Protein AF-A0A2G9RTX3-F1 (afdb_monomer_lite)

pLDDT: mean 79.1, std 23.04, range [31.2, 97.94]

Secondary structure (DSSP, 8-state):
--------GGGSPPP-TT-EEEE-HHHHHH--TTGGG-SEESSHHHHHHHHHHHHH---HHHHHHHHHHHHHHHHHH------------PPP-------

InterPro domains:
  IPR000571 Zinc finger, CCCH-type [PS50103] (23-45)
  IPR039691 Zinc finger CCCH domain-containing protein A/B [PTHR14928] (5-85)

Organism: Aquarana catesbeiana (NCBI:txid8400)

Radius of gyration: 26.44 Å; chains: 1; bounding box: 47×57×65 Å

Structure (mmCIF, N/CA/C/O backbone):
data_AF-A0A2G9RTX3-F1
#
_entry.id   AF-A0A2G9RTX3-F1
#
loop_
_atom_site.group_PDB
_atom_site.id
_atom_site.type_symbol
_atom_site.label_atom_id
_atom_site.label_alt_id
_atom_site.label_comp_id
_atom_site.label_asym_id
_atom_site.label_entity_id
_atom_site.label_seq_id
_atom_site.pdbx_PDB_ins_code
_atom_site.Cartn_x
_atom_site.Cartn_y
_atom_site.Cartn_z
_atom_site.occupancy
_atom_site.B_iso_or_equiv
_atom_site.auth_seq_id
_atom_site.auth_comp_id
_atom_site.auth_asym_id
_atom_site.auth_atom_id
_atom_site.pdbx_PDB_model_num
ATOM 1 N N . MET A 1 1 ? 16.233 -13.992 7.212 1.00 37.47 1 MET A N 1
ATOM 2 C CA . MET A 1 1 ? 15.140 -14.158 8.194 1.00 37.47 1 MET A CA 1
ATOM 3 C C . MET A 1 1 ? 14.676 -12.761 8.576 1.00 37.47 1 MET A C 1
ATOM 5 O O . MET A 1 1 ? 15.379 -12.097 9.324 1.00 37.47 1 MET A O 1
ATOM 9 N N . PHE A 1 2 ? 13.599 -12.260 7.964 1.00 46.72 2 PHE A N 1
ATOM 10 C CA . PHE A 1 2 ? 13.039 -10.954 8.327 1.00 46.72 2 PHE A CA 1
ATOM 11 C C . PHE A 1 2 ? 12.450 -11.088 9.734 1.00 46.72 2 PHE A C 1
ATOM 13 O O . PHE A 1 2 ? 11.504 -11.845 9.928 1.00 46.72 2 PHE A O 1
ATOM 20 N N . LYS A 1 3 ? 13.093 -10.460 10.723 1.00 49.91 3 LYS A N 1
ATOM 21 C CA . LYS A 1 3 ? 12.725 -10.566 12.144 1.0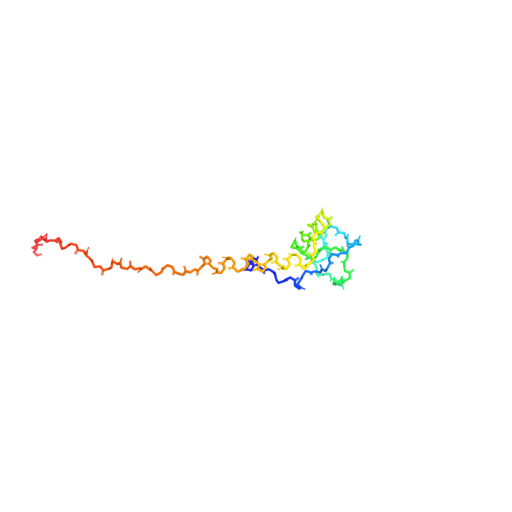0 49.91 3 LYS A CA 1
ATOM 22 C C . LYS A 1 3 ? 11.579 -9.632 12.543 1.00 49.91 3 LYS A C 1
ATOM 24 O O . LYS A 1 3 ? 11.095 -9.731 13.661 1.00 49.91 3 LYS A O 1
ATOM 29 N N . ASP A 1 4 ? 11.095 -8.818 11.611 1.00 55.47 4 ASP A N 1
ATOM 30 C CA . ASP A 1 4 ? 10.048 -7.842 11.869 1.00 55.47 4 ASP A CA 1
ATOM 31 C C . ASP A 1 4 ? 8.781 -8.257 11.114 1.00 55.47 4 ASP A C 1
ATOM 33 O O . ASP A 1 4 ? 8.628 -8.010 9.919 1.00 55.47 4 ASP A O 1
ATOM 37 N N . THR A 1 5 ? 7.849 -8.908 11.812 1.00 73.12 5 THR A N 1
ATOM 38 C CA . THR A 1 5 ? 6.485 -9.186 11.315 1.00 73.12 5 THR A CA 1
ATOM 39 C C . THR A 1 5 ? 5.596 -7.936 11.319 1.00 73.12 5 THR A C 1
ATOM 41 O O . THR A 1 5 ? 4.402 -8.007 11.034 1.00 73.12 5 THR A O 1
ATOM 44 N N . VAL A 1 6 ? 6.181 -6.781 11.642 1.00 82.56 6 VAL A N 1
ATOM 45 C CA . VAL A 1 6 ? 5.509 -5.516 11.908 1.00 82.56 6 VAL A CA 1
ATOM 46 C C . VAL A 1 6 ? 6.052 -4.464 10.964 1.00 82.56 6 VAL A C 1
ATOM 48 O O . VAL A 1 6 ? 7.250 -4.195 10.935 1.00 82.56 6 VAL A O 1
ATOM 51 N N . VAL A 1 7 ? 5.155 -3.824 10.223 1.00 87.06 7 VAL A N 1
ATOM 52 C CA . VAL A 1 7 ? 5.498 -2.729 9.318 1.00 87.06 7 VAL A CA 1
ATOM 53 C C . VAL A 1 7 ? 4.839 -1.458 9.828 1.00 87.06 7 VAL A C 1
ATOM 55 O O . VAL A 1 7 ? 3.645 -1.434 10.120 1.00 87.06 7 VAL A O 1
ATOM 58 N N . LYS A 1 8 ? 5.623 -0.382 9.943 1.00 89.06 8 LYS A N 1
ATOM 59 C CA . LYS A 1 8 ? 5.079 0.940 10.267 1.00 89.06 8 LYS A CA 1
ATOM 60 C C . LYS A 1 8 ? 4.235 1.424 9.093 1.00 89.06 8 LYS A C 1
ATOM 62 O O . LYS A 1 8 ? 4.725 1.442 7.968 1.00 89.06 8 LYS A O 1
ATOM 67 N N . TYR A 1 9 ? 3.010 1.868 9.365 1.00 89.62 9 TYR A N 1
ATOM 68 C CA . TYR A 1 9 ? 2.046 2.218 8.318 1.00 89.62 9 TYR A CA 1
ATOM 69 C C . TYR A 1 9 ? 2.580 3.249 7.308 1.00 89.62 9 TYR A C 1
ATOM 71 O O . TYR A 1 9 ? 2.316 3.120 6.123 1.00 89.62 9 TYR A O 1
ATOM 79 N N . PHE A 1 10 ? 3.414 4.208 7.731 1.00 89.94 10 PHE A N 1
ATOM 80 C CA . PHE A 1 10 ? 3.993 5.219 6.828 1.00 89.94 10 PHE A CA 1
ATOM 81 C C . PHE A 1 10 ? 4.876 4.644 5.701 1.00 89.94 10 PHE A C 1
ATOM 83 O O . PHE A 1 10 ? 5.213 5.360 4.767 1.00 89.94 10 PHE A O 1
ATOM 90 N N . LYS A 1 11 ? 5.288 3.373 5.794 1.00 91.56 11 LYS A N 1
ATOM 91 C CA . LYS A 1 11 ? 6.019 2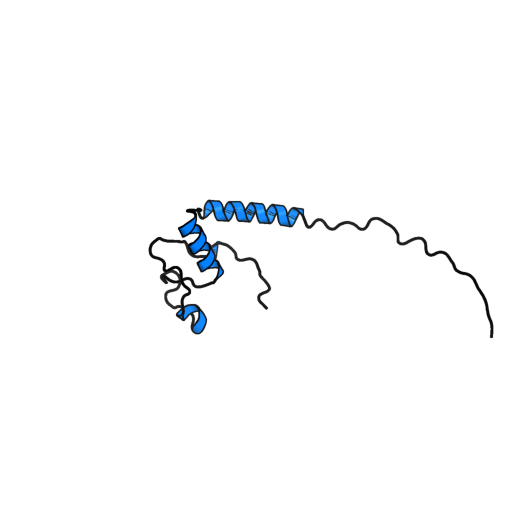.663 4.733 1.00 91.56 11 LYS A CA 1
ATOM 92 C C . LYS A 1 11 ? 5.102 2.144 3.618 1.00 91.56 11 LYS A C 1
ATOM 94 O O . LYS A 1 11 ? 5.608 1.597 2.646 1.00 91.56 11 LYS A O 1
ATOM 99 N N . ILE A 1 12 ? 3.786 2.255 3.787 1.00 94.38 12 ILE A N 1
ATOM 100 C CA . ILE A 1 12 ? 2.767 1.818 2.835 1.00 94.38 12 ILE A CA 1
ATOM 101 C C . ILE A 1 12 ? 2.246 3.061 2.130 1.00 94.38 12 ILE A C 1
ATOM 103 O O . ILE A 1 12 ? 1.730 3.971 2.784 1.00 94.38 12 ILE A O 1
ATOM 107 N N . ARG A 1 13 ? 2.372 3.113 0.804 1.00 95.50 13 ARG A N 1
ATOM 108 C CA . ARG A 1 13 ? 1.881 4.267 0.057 1.00 95.50 13 ARG A CA 1
ATOM 109 C C . ARG A 1 13 ? 0.352 4.286 0.022 1.00 95.50 13 ARG A C 1
ATOM 111 O O . ARG A 1 13 ? -0.278 3.222 0.081 1.00 95.50 13 ARG A O 1
ATOM 118 N N . PRO A 1 14 ? -0.263 5.474 -0.098 1.00 93.75 14 PRO A N 1
ATOM 119 C CA . PRO A 1 14 ? -1.713 5.593 -0.137 1.00 93.75 14 PRO A CA 1
ATOM 120 C C . PRO A 1 14 ? -2.320 4.826 -1.313 1.00 93.75 14 PRO A C 1
ATOM 122 O O . PRO A 1 14 ? -1.835 4.908 -2.443 1.00 93.75 14 PRO A O 1
ATOM 125 N N . PHE A 1 15 ? -3.423 4.127 -1.055 1.00 95.19 15 PHE A N 1
ATOM 126 C CA . PHE A 1 15 ? -4.258 3.593 -2.121 1.00 95.19 15 PHE A CA 1
ATOM 127 C C . PHE A 1 15 ? -4.889 4.739 -2.920 1.00 95.19 15 PHE A C 1
ATOM 129 O O . PHE A 1 15 ? -5.416 5.698 -2.355 1.00 95.19 15 PHE A O 1
ATOM 136 N N . ASN A 1 16 ? -4.851 4.622 -4.244 1.00 91.19 16 ASN A N 1
ATOM 137 C CA . ASN A 1 16 ? -5.553 5.505 -5.164 1.00 91.19 16 ASN A CA 1
ATOM 138 C C . ASN A 1 16 ? -6.201 4.665 -6.273 1.00 91.19 16 ASN A C 1
ATOM 140 O O . ASN A 1 16 ? -5.725 3.581 -6.591 1.00 91.19 16 ASN A O 1
ATOM 144 N N . ASN A 1 17 ? -7.264 5.169 -6.901 1.00 90.94 17 ASN A N 1
ATOM 145 C CA . ASN A 1 17 ? -8.004 4.413 -7.923 1.00 90.94 17 ASN A CA 1
ATOM 146 C C . ASN A 1 17 ? -7.224 4.191 -9.238 1.00 90.94 17 ASN A C 1
ATOM 148 O O . ASN A 1 17 ? -7.736 3.534 -10.140 1.00 90.94 17 ASN A O 1
ATOM 152 N N . LEU A 1 18 ? -6.019 4.757 -9.373 1.00 93.88 18 LEU A N 1
ATOM 153 C CA . LEU A 1 18 ? -5.154 4.616 -10.547 1.00 93.88 18 LEU A CA 1
ATOM 154 C C . LEU A 1 18 ? -4.091 3.518 -10.363 1.00 93.88 18 LEU A C 1
ATOM 156 O O . LEU A 1 18 ? -3.379 3.208 -11.319 1.00 93.88 18 LEU A O 1
ATOM 160 N N . VAL A 1 19 ? -3.958 2.932 -9.164 1.00 95.56 19 VAL A N 1
ATOM 161 C CA . VAL A 1 19 ? -2.980 1.862 -8.924 1.00 95.56 19 VAL A CA 1
ATOM 162 C C . VAL A 1 19 ? -3.384 0.560 -9.607 1.00 95.56 19 VAL A C 1
ATOM 164 O O . VAL A 1 19 ? -4.560 0.223 -9.744 1.00 95.56 19 VAL A O 1
ATOM 167 N N . VAL A 1 20 ? -2.377 -0.223 -9.973 1.00 97.00 20 VAL A N 1
ATOM 168 C CA . VAL A 1 20 ? -2.524 -1.605 -10.415 1.00 97.00 20 VAL A CA 1
ATOM 169 C C . VAL A 1 20 ? -2.351 -2.519 -9.205 1.00 97.00 20 VAL A C 1
ATOM 171 O O . VAL A 1 20 ? -1.342 -2.460 -8.503 1.00 97.00 20 VAL A O 1
ATOM 174 N N . LEU A 1 21 ? -3.326 -3.401 -8.975 1.00 97.62 21 LEU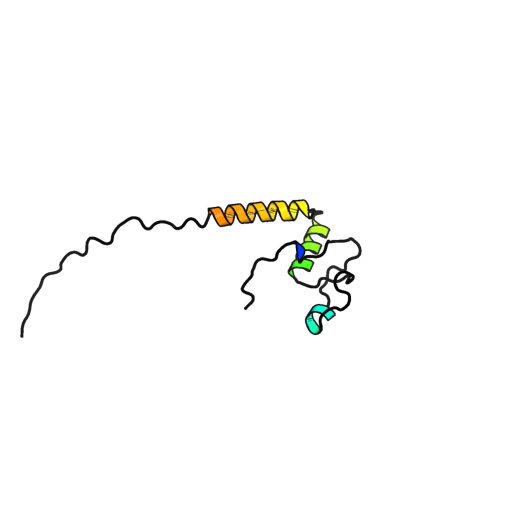 A N 1
ATOM 175 C CA . LEU A 1 21 ? -3.311 -4.383 -7.883 1.00 97.62 21 LEU A CA 1
ATOM 176 C C . LEU A 1 21 ? -2.429 -5.601 -8.218 1.00 97.62 21 LEU A C 1
ATOM 178 O O . LEU A 1 21 ? -2.882 -6.744 -8.170 1.00 97.62 21 LEU A O 1
ATOM 182 N N . ASP A 1 22 ? -1.167 -5.345 -8.559 1.00 97.81 22 ASP A N 1
ATOM 183 C CA . ASP A 1 22 ? -0.124 -6.350 -8.782 1.00 97.81 22 ASP A CA 1
ATOM 184 C C . ASP A 1 22 ? 1.240 -5.820 -8.296 1.00 97.81 22 ASP A C 1
ATOM 186 O O . ASP A 1 22 ? 1.424 -4.618 -8.070 1.00 97.81 22 ASP A O 1
ATOM 190 N N . LEU A 1 23 ? 2.208 -6.718 -8.115 1.00 97.69 23 LEU A N 1
ATOM 191 C CA . LEU A 1 23 ? 3.556 -6.374 -7.675 1.00 97.69 23 LEU A CA 1
ATOM 192 C C . LEU A 1 23 ? 4.376 -5.705 -8.784 1.00 97.69 23 LEU A C 1
ATOM 194 O O . LEU A 1 23 ? 4.403 -6.128 -9.943 1.00 97.69 23 LEU A O 1
ATOM 198 N N . CYS A 1 24 ? 5.148 -4.699 -8.387 1.00 97.88 24 CYS A N 1
ATOM 199 C CA . CYS A 1 24 ? 6.129 -4.050 -9.234 1.00 97.88 24 CYS A CA 1
ATOM 200 C C . CYS A 1 24 ? 7.280 -5.015 -9.518 1.00 97.88 24 CYS A C 1
ATOM 202 O O . CYS A 1 24 ? 8.103 -5.320 -8.654 1.00 97.88 24 CYS A O 1
ATOM 204 N N . ARG A 1 25 ? 7.382 -5.463 -10.770 1.00 97.12 25 ARG A N 1
ATOM 205 C CA . ARG A 1 25 ? 8.464 -6.359 -11.206 1.00 97.12 25 ARG A CA 1
ATOM 206 C C . ARG A 1 25 ? 9.851 -5.714 -11.112 1.00 97.12 25 ARG A C 1
ATOM 208 O O . ARG A 1 25 ? 10.833 -6.432 -10.942 1.00 97.12 25 ARG A O 1
ATOM 215 N N . HIS A 1 26 ? 9.935 -4.387 -11.231 1.00 97.69 26 HIS A N 1
ATOM 216 C CA . HIS A 1 26 ? 11.197 -3.654 -11.114 1.00 97.69 26 HIS A CA 1
ATOM 217 C C . HIS A 1 26 ? 11.691 -3.621 -9.668 1.00 97.69 26 HIS A C 1
ATOM 219 O O . HIS A 1 26 ? 12.856 -3.928 -9.432 1.00 97.69 26 HIS A O 1
ATOM 225 N N . GLU A 1 27 ? 10.798 -3.337 -8.714 1.00 96.25 27 GLU A N 1
ATOM 226 C CA . GLU A 1 27 ? 11.140 -3.281 -7.288 1.00 96.25 27 GLU A CA 1
ATOM 227 C C . GLU A 1 27 ? 11.765 -4.593 -6.813 1.00 96.25 27 GLU A C 1
ATOM 229 O O . GLU A 1 27 ? 12.843 -4.596 -6.229 1.00 96.25 27 GLU A O 1
ATOM 234 N N . VAL A 1 28 ? 11.145 -5.722 -7.172 1.00 90.62 28 VAL A N 1
ATOM 235 C CA . VAL A 1 28 ? 11.593 -7.066 -6.769 1.00 90.62 28 VAL A CA 1
ATOM 236 C C . VAL A 1 28 ? 13.003 -7.403 -7.269 1.00 90.62 28 VAL A C 1
ATOM 238 O O . VAL A 1 28 ? 13.685 -8.223 -6.656 1.00 90.62 28 VAL A O 1
ATOM 241 N N . ARG A 1 29 ? 13.438 -6.825 -8.395 1.00 91.62 29 ARG A N 1
ATOM 242 C CA . ARG A 1 29 ? 14.643 -7.283 -9.100 1.00 91.62 29 ARG A CA 1
ATOM 243 C C . ARG A 1 29 ? 15.803 -6.301 -9.068 1.00 91.62 29 ARG A C 1
ATOM 245 O O . ARG A 1 29 ? 16.945 -6.738 -8.962 1.00 91.62 29 ARG A O 1
ATOM 252 N N . TYR A 1 30 ? 15.514 -5.011 -9.196 1.00 92.75 30 TYR A N 1
ATOM 253 C CA . TYR A 1 30 ? 16.524 -3.969 -9.393 1.00 92.75 30 TYR A CA 1
ATOM 254 C C . TYR A 1 30 ? 16.270 -2.709 -8.548 1.00 92.75 30 TYR A C 1
ATOM 256 O O . TYR A 1 30 ? 17.088 -1.796 -8.587 1.00 92.75 30 TYR A O 1
ATOM 264 N N . GLY A 1 31 ? 15.159 -2.653 -7.801 1.00 94.56 31 GLY A N 1
ATOM 265 C CA . GLY A 1 31 ? 14.643 -1.417 -7.210 1.00 94.56 31 GLY A CA 1
ATOM 266 C C . GLY A 1 31 ? 13.903 -0.564 -8.246 1.00 94.56 31 GLY A C 1
ATOM 267 O O . GLY A 1 31 ? 14.317 -0.444 -9.404 1.00 94.56 31 GLY A O 1
ATOM 268 N N . CYS A 1 32 ? 12.760 0.001 -7.866 1.00 97.06 32 CYS A N 1
ATOM 269 C CA . CYS A 1 32 ? 11.948 0.813 -8.759 1.00 97.06 32 CYS A CA 1
ATOM 270 C C . CYS A 1 32 ? 12.311 2.299 -8.654 1.00 97.06 32 CYS A C 1
ATOM 272 O O . CYS A 1 32 ? 12.054 2.944 -7.646 1.00 97.06 32 CYS A O 1
ATOM 274 N N . LEU A 1 33 ? 12.808 2.871 -9.753 1.00 96.88 33 LEU A N 1
ATOM 275 C CA . LEU A 1 33 ? 13.181 4.291 -9.833 1.00 96.88 33 LEU A CA 1
ATOM 276 C C . LEU A 1 33 ? 11.993 5.264 -9.847 1.00 96.88 33 LEU A C 1
ATOM 278 O O . LEU A 1 33 ? 12.197 6.467 -9.775 1.00 96.88 33 LEU A O 1
ATOM 282 N N . ARG A 1 34 ? 10.762 4.762 -9.999 1.00 95.88 34 ARG A N 1
ATOM 283 C CA . ARG A 1 34 ? 9.558 5.603 -9.913 1.00 95.88 34 ARG A CA 1
ATOM 284 C C . ARG A 1 34 ? 9.152 5.885 -8.473 1.00 95.88 34 ARG A C 1
ATOM 286 O O . ARG A 1 34 ? 8.328 6.763 -8.268 1.00 95.88 34 ARG A O 1
ATOM 293 N N . GLU A 1 35 ? 9.684 5.122 -7.515 1.00 91.62 35 GLU A N 1
ATOM 294 C CA . GLU A 1 35 ? 9.402 5.299 -6.091 1.00 91.62 35 GLU A CA 1
ATOM 295 C C . GLU A 1 35 ? 7.887 5.434 -5.839 1.00 91.62 35 GLU A C 1
ATOM 297 O O . GLU A 1 35 ? 7.113 4.547 -6.219 1.00 91.62 35 GLU A O 1
ATOM 302 N N . ASP A 1 36 ? 7.453 6.554 -5.262 1.00 93.88 36 ASP A N 1
ATOM 303 C CA . ASP A 1 36 ? 6.055 6.809 -4.931 1.00 93.88 36 ASP A CA 1
ATOM 304 C C . ASP A 1 36 ? 5.148 6.992 -6.160 1.00 93.88 36 ASP A C 1
ATOM 306 O O . ASP A 1 36 ? 3.951 6.707 -6.078 1.00 93.88 36 ASP A O 1
ATOM 310 N N . GLU A 1 37 ? 5.706 7.363 -7.317 1.00 95.00 37 GLU A N 1
ATOM 311 C CA . GLU A 1 37 ? 4.987 7.519 -8.591 1.00 95.00 37 GLU A CA 1
ATOM 312 C C . GLU A 1 37 ? 4.731 6.179 -9.311 1.00 95.00 37 GLU A C 1
ATOM 314 O O . GLU A 1 37 ? 4.119 6.131 -10.384 1.00 95.00 37 GLU A O 1
ATOM 319 N N . CYS A 1 38 ? 5.209 5.054 -8.768 1.00 96.69 38 CYS A N 1
ATOM 320 C CA . CYS A 1 38 ? 4.947 3.745 -9.352 1.00 96.69 38 CYS A CA 1
ATOM 321 C C . CYS A 1 38 ? 3.497 3.301 -9.118 1.00 96.69 38 CYS A C 1
ATOM 323 O O . CYS A 1 38 ? 3.032 3.212 -7.986 1.00 96.69 38 CYS A O 1
ATOM 325 N N . PHE A 1 39 ? 2.788 2.906 -10.175 1.00 97.12 39 PHE A N 1
ATOM 326 C CA . PHE A 1 39 ? 1.409 2.421 -10.041 1.00 97.12 39 PHE A CA 1
ATOM 327 C C . PHE A 1 39 ? 1.289 0.987 -9.504 1.00 97.12 39 PHE A C 1
ATOM 329 O O . PHE A 1 39 ? 0.183 0.552 -9.219 1.00 97.12 39 PHE A O 1
ATOM 336 N N . TYR A 1 40 ? 2.388 0.246 -9.369 1.00 97.94 40 TYR A N 1
ATOM 337 C CA . TYR A 1 40 ? 2.391 -1.136 -8.874 1.00 97.94 40 TYR A CA 1
ATOM 338 C C . TYR A 1 40 ? 2.868 -1.190 -7.421 1.00 97.94 40 TYR A C 1
ATOM 340 O O . TYR A 1 40 ? 3.628 -0.323 -6.987 1.00 97.94 40 TYR A O 1
ATOM 348 N N . ALA A 1 41 ? 2.482 -2.227 -6.679 1.00 97.69 41 ALA A N 1
ATOM 349 C CA . ALA A 1 41 ? 2.886 -2.386 -5.284 1.00 97.69 41 ALA A CA 1
ATOM 350 C C . ALA A 1 41 ? 4.369 -2.787 -5.150 1.00 97.69 41 ALA A C 1
ATOM 352 O O . ALA A 1 41 ? 4.850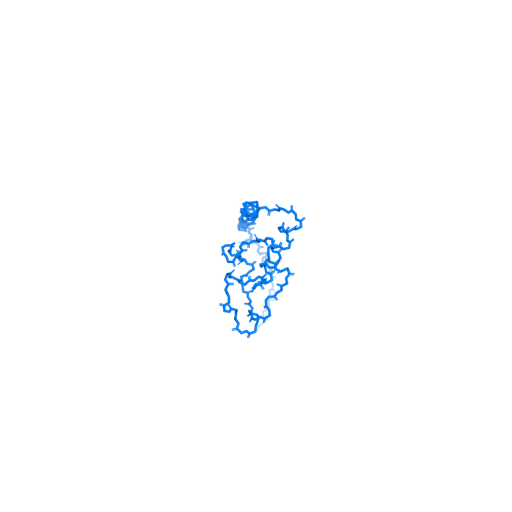 -3.695 -5.825 1.00 97.69 41 ALA A O 1
ATOM 353 N N . HIS A 1 42 ? 5.097 -2.147 -4.243 1.00 96.88 42 HIS A N 1
ATOM 354 C CA . HIS A 1 42 ? 6.518 -2.363 -3.949 1.00 96.88 42 HIS A CA 1
ATOM 355 C C . HIS A 1 42 ? 6.745 -3.396 -2.840 1.00 96.88 42 HIS A C 1
ATOM 357 O O . HIS A 1 42 ? 7.868 -3.801 -2.555 1.00 96.88 42 HIS A O 1
ATOM 363 N N . SER A 1 43 ? 5.673 -3.880 -2.217 1.00 95.00 43 SER A N 1
ATOM 364 C CA . SER A 1 43 ? 5.742 -4.973 -1.254 1.00 95.00 43 SER A CA 1
ATOM 365 C C . SER A 1 43 ? 4.437 -5.761 -1.206 1.00 95.00 43 SER A C 1
ATOM 367 O O . SER A 1 43 ? 3.373 -5.277 -1.591 1.00 95.00 43 SER A O 1
ATOM 369 N N . LEU A 1 44 ? 4.503 -6.985 -0.675 1.00 95.25 44 LEU A N 1
ATOM 370 C CA . LEU A 1 44 ? 3.310 -7.802 -0.435 1.00 95.25 44 LEU A CA 1
ATOM 371 C C . LEU A 1 44 ? 2.348 -7.150 0.565 1.00 95.25 44 LEU A C 1
ATOM 373 O O . LEU A 1 44 ? 1.137 -7.298 0.422 1.00 95.25 44 LEU A O 1
ATOM 377 N N . VAL A 1 45 ? 2.871 -6.453 1.580 1.00 95.19 45 VAL A N 1
ATOM 378 C CA . VAL A 1 45 ? 2.031 -5.751 2.561 1.00 95.19 45 VAL A CA 1
ATOM 379 C C . VAL A 1 45 ? 1.306 -4.574 1.915 1.00 95.19 45 VAL A C 1
ATOM 381 O O . VAL A 1 45 ? 0.106 -4.430 2.127 1.00 95.19 45 VAL A O 1
ATOM 384 N N . GLU A 1 46 ? 1.985 -3.805 1.061 1.00 96.00 46 GLU A N 1
ATOM 385 C CA . GLU A 1 46 ? 1.367 -2.712 0.306 1.00 96.00 46 GLU A CA 1
ATOM 386 C C . GLU A 1 46 ? 0.260 -3.232 -0.616 1.00 96.00 46 GLU A C 1
ATOM 388 O O . GLU A 1 46 ? -0.872 -2.758 -0.540 1.00 96.00 46 GLU A O 1
ATOM 393 N N . LEU A 1 47 ? 0.540 -4.293 -1.384 1.00 97.25 47 LEU A N 1
ATOM 394 C CA . LEU A 1 47 ? -0.463 -4.930 -2.238 1.00 97.25 47 LEU A CA 1
ATOM 395 C C . LEU A 1 47 ? -1.688 -5.390 -1.437 1.00 97.25 47 LEU A C 1
ATOM 397 O O . LEU A 1 47 ? -2.826 -5.162 -1.845 1.00 97.25 47 LEU A O 1
ATOM 401 N N . ARG A 1 48 ? -1.474 -6.038 -0.285 1.00 96.56 48 ARG A N 1
ATOM 402 C CA . ARG A 1 48 ? -2.576 -6.515 0.562 1.00 96.56 48 ARG A CA 1
ATOM 403 C C . ARG A 1 48 ? -3.424 -5.368 1.097 1.00 96.56 48 ARG A C 1
ATOM 405 O O . ARG A 1 48 ? -4.647 -5.484 1.060 1.00 96.56 48 ARG A O 1
ATOM 412 N N . VAL A 1 49 ? -2.803 -4.285 1.566 1.00 96.44 49 VAL A N 1
ATOM 413 C CA . VAL A 1 49 ? -3.536 -3.106 2.046 1.00 96.44 49 VAL A CA 1
ATOM 414 C C . VAL A 1 49 ? -4.378 -2.513 0.923 1.00 96.44 49 VAL A C 1
ATOM 416 O O . VAL A 1 49 ? -5.581 -2.355 1.106 1.00 96.44 49 VAL A O 1
ATOM 419 N N . TRP A 1 50 ? -3.803 -2.301 -0.262 1.00 97.50 50 TRP A N 1
ATOM 420 C CA . TRP A 1 50 ? -4.544 -1.764 -1.407 1.00 97.50 50 TRP A CA 1
ATOM 421 C C . TRP A 1 50 ? -5.716 -2.653 -1.828 1.00 97.50 50 TRP A C 1
ATOM 423 O O . TRP A 1 50 ? -6.810 -2.153 -2.076 1.00 97.50 50 TRP A O 1
ATOM 433 N N . VAL A 1 51 ? -5.534 -3.978 -1.854 1.00 97.56 51 VAL A N 1
ATOM 434 C CA . VAL A 1 51 ? -6.620 -4.922 -2.163 1.00 97.56 51 VAL A CA 1
ATOM 435 C C . VAL A 1 51 ? -7.749 -4.834 -1.136 1.00 97.56 51 VAL A C 1
ATOM 437 O O . VAL A 1 51 ? -8.917 -4.885 -1.522 1.00 97.56 51 VAL A O 1
ATOM 440 N N . ILE A 1 52 ? -7.427 -4.718 0.155 1.00 96.69 52 ILE A N 1
ATOM 441 C CA . ILE A 1 52 ? -8.436 -4.582 1.210 1.00 96.69 52 ILE A CA 1
ATOM 442 C C . ILE A 1 52 ? -9.175 -3.251 1.047 1.00 96.69 52 ILE A C 1
ATOM 444 O O . ILE A 1 52 ? -10.398 -3.274 0.954 1.00 96.69 52 ILE A O 1
ATOM 448 N N . GLN A 1 53 ? -8.461 -2.129 0.913 1.00 96.88 53 GLN A N 1
ATOM 449 C CA . GLN A 1 53 ? -9.069 -0.807 0.714 1.00 96.88 53 GLN A CA 1
ATOM 450 C C . GLN A 1 53 ? -9.982 -0.771 -0.515 1.00 96.88 53 GLN A C 1
ATOM 452 O O . GLN A 1 53 ? -11.117 -0.313 -0.418 1.00 96.88 53 GLN A O 1
ATOM 457 N N . ASN A 1 54 ? -9.545 -1.343 -1.640 1.00 97.12 54 ASN A N 1
ATOM 458 C CA . ASN A 1 54 ? -10.356 -1.428 -2.852 1.00 97.12 54 ASN A CA 1
ATOM 459 C C . ASN A 1 54 ? -11.624 -2.282 -2.671 1.00 97.12 54 ASN A C 1
ATOM 461 O O . ASN A 1 54 ? -12.664 -1.979 -3.248 1.00 97.12 54 ASN A O 1
ATOM 465 N N . LYS A 1 55 ? -11.545 -3.382 -1.911 1.00 97.06 55 LYS A N 1
ATOM 466 C CA . LYS A 1 55 ? -12.671 -4.316 -1.739 1.00 97.06 55 LYS A CA 1
ATOM 467 C C . LYS A 1 55 ? -13.671 -3.876 -0.677 1.00 97.06 55 LYS A C 1
ATOM 469 O O . LYS A 1 55 ? -14.854 -4.164 -0.824 1.00 97.06 55 LYS A O 1
ATOM 474 N N . THR A 1 56 ? -13.202 -3.265 0.407 1.00 97.25 56 THR A N 1
ATOM 475 C CA . THR A 1 56 ? -14.033 -2.966 1.582 1.00 97.25 56 THR A CA 1
ATOM 476 C C . THR A 1 56 ? -14.329 -1.483 1.746 1.00 97.25 56 THR A C 1
ATOM 478 O O . THR A 1 56 ? -15.224 -1.141 2.510 1.00 97.25 56 THR A O 1
ATOM 481 N N . GLY A 1 57 ? -13.587 -0.604 1.065 1.00 96.19 57 GLY A N 1
ATOM 482 C CA . GLY A 1 57 ? -13.674 0.841 1.265 1.00 96.19 57 GLY A CA 1
ATOM 483 C C . GLY A 1 57 ? -13.090 1.320 2.597 1.00 96.19 57 GLY A C 1
ATOM 484 O O . GLY A 1 57 ? -13.310 2.474 2.951 1.00 96.19 57 GLY A O 1
ATOM 485 N N . ILE A 1 58 ? -12.364 0.466 3.333 1.00 96.38 58 ILE A N 1
ATOM 486 C CA . ILE A 1 58 ? -11.780 0.839 4.628 1.00 96.38 58 ILE A CA 1
ATOM 487 C C . ILE A 1 58 ? -10.779 1.992 4.467 1.00 96.38 58 ILE A C 1
ATOM 489 O O . ILE A 1 58 ? -9.901 1.968 3.592 1.00 96.38 58 ILE A O 1
ATOM 493 N N . THR A 1 59 ? -10.893 3.005 5.320 1.00 95.19 59 THR A N 1
ATOM 494 C CA . THR A 1 59 ? -10.014 4.173 5.265 1.00 95.19 59 THR A CA 1
ATOM 495 C C . THR A 1 59 ? -8.681 3.919 5.965 1.00 95.19 59 THR A C 1
ATOM 497 O O . THR A 1 59 ? -8.506 2.973 6.739 1.00 95.19 59 THR A O 1
ATOM 500 N N . VAL A 1 60 ? -7.711 4.793 5.700 1.00 93.12 60 VAL A N 1
ATOM 501 C CA . VAL A 1 60 ? -6.409 4.770 6.379 1.00 93.12 60 VAL A CA 1
ATOM 502 C C . VAL A 1 60 ? -6.585 4.925 7.891 1.00 93.12 60 VAL A C 1
ATOM 504 O O . VAL A 1 60 ? -5.959 4.208 8.671 1.00 93.12 60 VAL A O 1
ATOM 507 N N . GLU A 1 61 ? -7.473 5.824 8.308 1.00 94.31 61 GLU A N 1
ATOM 508 C CA . GLU A 1 61 ? -7.774 6.105 9.711 1.00 94.31 61 GLU A CA 1
ATOM 509 C C . GLU A 1 61 ? -8.354 4.870 10.402 1.00 94.31 61 GLU A C 1
ATOM 511 O O . GLU A 1 61 ? -7.977 4.553 11.532 1.00 94.31 61 GLU A O 1
ATOM 516 N N . GLU A 1 62 ? -9.233 4.135 9.718 1.00 95.94 62 GLU A N 1
ATOM 517 C CA . GLU A 1 62 ? -9.793 2.888 10.227 1.00 95.94 62 GLU A CA 1
ATOM 518 C C . GLU A 1 62 ? -8.725 1.802 10.378 1.00 95.94 62 GLU A C 1
ATOM 520 O O . GLU A 1 62 ? -8.677 1.157 11.427 1.00 95.94 62 GLU A O 1
ATOM 525 N N . ILE A 1 63 ? -7.825 1.648 9.399 1.00 94.19 63 ILE A N 1
ATOM 526 C CA . ILE A 1 63 ? -6.703 0.699 9.488 1.00 94.19 63 ILE A CA 1
ATOM 527 C C . ILE A 1 63 ? -5.788 1.049 10.669 1.00 94.19 63 ILE A C 1
ATOM 529 O O . ILE A 1 63 ? -5.443 0.176 11.471 1.00 94.19 63 ILE A O 1
ATOM 533 N N . VAL A 1 64 ? -5.408 2.323 10.810 1.00 92.62 64 VAL A N 1
ATOM 534 C CA . VAL A 1 64 ? -4.549 2.784 11.910 1.00 92.62 64 VAL A CA 1
ATOM 535 C C . VAL A 1 64 ? -5.231 2.539 13.255 1.00 92.62 64 VAL A C 1
ATOM 537 O O . VAL A 1 64 ? -4.611 1.962 14.151 1.00 92.62 64 VAL A O 1
ATOM 540 N N . ARG A 1 65 ? -6.513 2.893 13.388 1.00 94.31 65 ARG A N 1
ATOM 541 C CA . ARG A 1 65 ? -7.299 2.681 14.610 1.00 94.31 65 ARG A CA 1
ATOM 542 C C . ARG A 1 65 ? -7.384 1.202 14.992 1.00 94.31 65 ARG A C 1
ATOM 544 O O . ARG A 1 65 ? -7.184 0.872 16.158 1.00 94.31 65 ARG A O 1
ATOM 551 N N . GLU A 1 66 ? -7.655 0.308 14.041 1.00 92.81 66 GLU A N 1
ATOM 552 C CA . GLU A 1 66 ? -7.693 -1.136 14.317 1.00 92.81 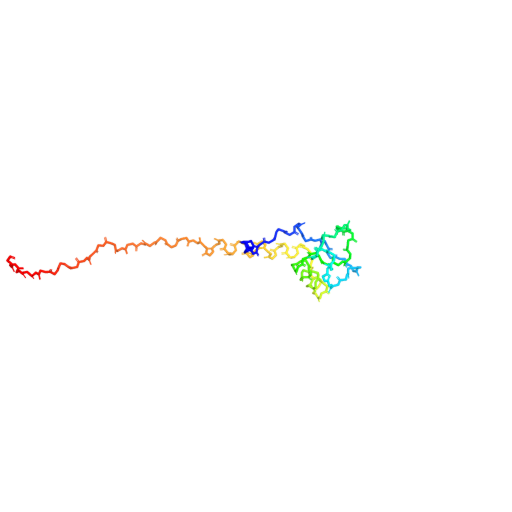66 GLU A CA 1
ATOM 553 C C . GLU A 1 66 ? -6.307 -1.685 14.684 1.00 92.81 66 GLU A C 1
ATOM 555 O O . GLU A 1 66 ? -6.186 -2.467 15.628 1.00 92.81 66 GLU A O 1
ATOM 560 N N . SER A 1 67 ? -5.239 -1.210 14.031 1.00 90.25 67 SER A N 1
ATOM 561 C CA . SER A 1 67 ? -3.874 -1.609 14.394 1.00 90.25 67 SER A CA 1
ATOM 562 C C . SER A 1 67 ? -3.517 -1.199 15.827 1.00 90.25 67 SER A C 1
ATOM 564 O O . SER A 1 67 ? -2.945 -1.994 16.568 1.00 90.25 67 SER A O 1
ATOM 566 N N . GLN A 1 68 ? -3.907 0.005 16.259 1.00 91.06 68 GLN A N 1
ATOM 567 C CA . GLN A 1 68 ? -3.659 0.488 17.619 1.00 91.06 68 GLN A CA 1
ATOM 568 C C . GLN A 1 68 ? -4.371 -0.372 18.667 1.00 91.06 68 GLN A C 1
ATOM 570 O O . GLN A 1 68 ? -3.761 -0.720 19.677 1.00 91.06 68 GLN A O 1
ATOM 575 N N . LYS A 1 69 ? -5.627 -0.766 18.420 1.00 91.38 69 LYS A N 1
ATOM 576 C CA . LYS A 1 69 ? -6.354 -1.684 19.313 1.00 91.38 69 LYS A CA 1
ATOM 577 C C . LYS A 1 69 ? -5.639 -3.024 19.440 1.00 91.38 69 LYS A C 1
ATOM 579 O O . LYS A 1 69 ? -5.449 -3.506 20.552 1.00 91.38 69 LYS A O 1
ATOM 584 N N . TYR A 1 70 ? -5.208 -3.596 18.314 1.00 87.69 70 TYR A N 1
ATOM 585 C CA . TYR A 1 70 ? -4.448 -4.844 18.309 1.00 87.69 70 TYR A CA 1
ATOM 586 C C . TYR A 1 70 ? -3.173 -4.724 19.159 1.00 87.69 70 TYR A C 1
ATOM 588 O O . TYR A 1 70 ? -2.935 -5.558 20.028 1.00 87.69 70 TYR A O 1
ATOM 596 N N . TRP A 1 71 ? -2.407 -3.638 18.992 1.00 83.75 71 TRP A N 1
ATOM 597 C CA . TRP A 1 71 ? -1.196 -3.379 19.781 1.00 83.75 71 TRP A CA 1
ATOM 598 C C . TRP A 1 71 ? -1.453 -3.277 21.292 1.00 83.75 71 TRP A C 1
ATOM 600 O O . TRP A 1 71 ? -0.688 -3.826 22.091 1.00 83.75 71 TRP A O 1
ATOM 610 N N . VAL A 1 72 ? -2.526 -2.599 21.703 1.00 83.62 72 VAL A N 1
ATOM 611 C CA . VAL A 1 72 ? -2.907 -2.473 23.123 1.00 83.62 72 VAL A CA 1
ATOM 612 C C . VAL A 1 72 ? -3.331 -3.824 23.712 1.00 83.62 72 VAL A C 1
ATOM 614 O O . VAL A 1 72 ? -2.947 -4.162 24.834 1.00 83.62 72 VAL A O 1
ATOM 617 N N . ASN A 1 73 ? -4.080 -4.628 22.958 1.00 81.38 73 ASN A N 1
ATOM 618 C CA . ASN A 1 73 ? -4.510 -5.952 23.405 1.00 81.38 73 ASN A CA 1
ATOM 619 C C . ASN A 1 73 ? -3.333 -6.938 23.518 1.00 81.38 73 ASN A C 1
ATOM 621 O O . ASN A 1 73 ? -3.222 -7.626 24.532 1.00 81.38 73 ASN A O 1
ATOM 625 N N . GLU A 1 74 ? -2.420 -6.955 22.544 1.00 75.31 74 GLU A N 1
ATOM 626 C CA . GLU A 1 74 ? -1.224 -7.814 22.567 1.00 75.31 74 GLU A CA 1
ATOM 627 C C . GLU A 1 74 ? -0.272 -7.463 23.718 1.00 75.31 74 GLU A C 1
ATOM 629 O O . GLU A 1 74 ? 0.243 -8.346 24.405 1.00 75.31 74 GLU A O 1
ATOM 634 N N . SER A 1 75 ? -0.059 -6.169 23.975 1.00 65.44 75 SER A N 1
ATOM 635 C CA . SER A 1 75 ? 0.772 -5.714 25.102 1.00 65.44 75 SER A CA 1
ATOM 636 C C . SER A 1 75 ? 0.143 -6.025 26.464 1.00 65.44 75 SER A C 1
ATOM 638 O O . SER A 1 75 ? 0.860 -6.310 27.423 1.00 65.44 75 SER A O 1
ATOM 640 N N . SER A 1 76 ? -1.189 -6.061 26.548 1.00 59.53 76 SER A N 1
ATOM 641 C CA . SER A 1 76 ? -1.914 -6.455 27.764 1.00 59.53 76 SER A CA 1
ATOM 642 C C . SER A 1 76 ? -1.869 -7.967 28.033 1.00 59.53 76 SER A C 1
ATOM 644 O O . SER A 1 76 ? -1.988 -8.379 29.189 1.00 59.53 76 SER A O 1
ATOM 646 N N . ALA A 1 77 ? -1.674 -8.788 26.995 1.00 58.28 77 ALA A N 1
ATOM 647 C CA . ALA A 1 77 ? -1.549 -10.244 27.096 1.00 58.28 77 ALA A CA 1
ATOM 648 C C . ALA A 1 77 ? -0.146 -10.717 27.539 1.00 58.28 77 ALA A C 1
ATOM 650 O O . ALA A 1 77 ? 0.005 -11.855 27.974 1.00 58.28 77 ALA A O 1
ATOM 651 N N . HIS A 1 78 ? 0.868 -9.846 27.495 1.00 50.78 78 HIS A N 1
ATOM 652 C CA . HIS A 1 78 ? 2.256 -10.147 27.874 1.00 50.78 78 HIS A CA 1
ATOM 653 C C . HIS A 1 78 ? 2.613 -9.680 29.299 1.00 50.78 78 HIS A C 1
ATOM 655 O O . HIS A 1 78 ? 3.689 -9.128 29.529 1.00 50.78 78 HIS A O 1
ATOM 661 N N . LYS A 1 79 ? 1.738 -9.899 30.290 1.00 40.28 79 LYS A N 1
ATOM 662 C CA . LYS A 1 79 ? 2.156 -9.797 31.700 1.00 40.28 79 LYS A CA 1
ATOM 663 C C . LYS A 1 79 ? 2.972 -11.047 32.055 1.00 40.28 79 LYS A C 1
ATOM 665 O O . LYS A 1 79 ? 2.431 -12.144 31.919 1.00 40.28 79 LYS A O 1
ATOM 670 N N . PRO A 1 80 ? 4.235 -10.933 32.511 1.00 41.19 80 PRO A N 1
ATOM 671 C CA . PRO A 1 80 ? 4.955 -12.078 33.048 1.00 41.19 80 PRO A CA 1
ATOM 672 C C . PRO A 1 80 ? 4.163 -12.644 34.223 1.00 41.19 80 PRO A C 1
ATOM 674 O O . PRO A 1 80 ? 3.878 -11.939 35.190 1.00 41.19 80 PRO A O 1
ATOM 677 N N . GLN A 1 81 ? 3.780 -13.911 34.124 1.00 39.56 81 GLN A N 1
ATOM 678 C CA . GLN A 1 81 ? 3.276 -14.661 35.258 1.00 39.56 81 GLN A CA 1
ATOM 679 C C . GLN A 1 81 ? 4.454 -14.801 36.231 1.00 39.56 81 GLN A C 1
ATOM 681 O O . GLN A 1 81 ? 5.383 -15.568 35.979 1.00 39.56 81 GLN A O 1
ATOM 686 N N . GLU A 1 82 ? 4.464 -14.010 37.306 1.00 40.25 82 GLU A N 1
ATOM 687 C CA . GLU A 1 82 ? 5.325 -14.279 38.454 1.00 40.25 82 GLU A CA 1
ATOM 688 C C . GLU A 1 82 ? 4.996 -15.695 38.929 1.00 40.25 82 GLU A C 1
ATOM 690 O O . GLU A 1 82 ? 3.895 -15.970 39.413 1.00 40.25 82 GLU A O 1
ATOM 695 N N . VAL A 1 83 ? 5.935 -16.619 38.720 1.00 43.91 83 VAL A N 1
ATOM 696 C CA . VAL A 1 83 ? 5.871 -17.973 39.265 1.00 43.91 83 VAL A CA 1
ATOM 697 C C . VAL A 1 83 ? 6.030 -17.841 40.777 1.00 43.91 83 VAL A C 1
ATOM 699 O O . VAL A 1 83 ? 7.129 -17.880 41.329 1.00 43.91 83 VAL A O 1
ATOM 702 N N . LEU A 1 84 ? 4.904 -17.606 41.444 1.00 42.41 84 LEU A N 1
ATOM 703 C CA . LEU A 1 84 ? 4.757 -17.698 42.884 1.00 42.41 84 LEU A CA 1
ATOM 704 C C . LEU A 1 84 ? 4.987 -19.148 43.304 1.00 42.41 84 LEU A C 1
ATOM 706 O O . LEU A 1 84 ? 4.149 -20.004 43.046 1.00 42.41 84 LEU A O 1
ATOM 710 N N . GLY A 1 85 ? 6.104 -19.359 44.000 1.00 47.75 85 GLY A N 1
ATOM 711 C CA . GLY A 1 85 ? 6.261 -20.374 45.036 1.00 47.75 85 GLY A CA 1
ATOM 712 C C . GLY A 1 85 ? 6.341 -21.819 44.555 1.00 47.75 85 GLY A C 1
ATOM 713 O O . GLY A 1 85 ? 5.381 -22.361 44.031 1.00 47.75 85 GLY A O 1
ATOM 714 N N . LEU A 1 86 ? 7.493 -22.442 44.820 1.00 49.34 86 LEU A N 1
ATOM 715 C CA . LEU A 1 86 ? 7.679 -23.798 45.374 1.00 49.34 86 LEU A CA 1
ATOM 716 C C . LEU A 1 86 ? 9.086 -24.308 45.000 1.00 49.34 86 LEU A C 1
ATOM 718 O O . LEU A 1 86 ? 9.251 -25.331 44.346 1.00 49.34 86 LEU A O 1
ATOM 722 N N . CYS A 1 87 ? 10.131 -23.597 45.437 1.00 36.22 87 CYS A N 1
ATOM 723 C CA . CYS A 1 87 ? 11.453 -24.204 45.611 1.00 36.22 87 CYS A CA 1
ATOM 724 C C . CYS A 1 87 ? 11.626 -24.476 47.106 1.00 36.22 87 CYS A C 1
ATOM 726 O O . CYS A 1 87 ? 12.180 -23.675 47.852 1.00 36.22 87 CYS A O 1
ATOM 728 N N . GLY A 1 88 ? 11.009 -25.558 47.562 1.00 44.91 88 GLY A N 1
ATOM 729 C CA . GLY A 1 88 ? 10.991 -25.940 48.963 1.00 44.91 88 GLY A CA 1
ATOM 730 C C . GLY A 1 88 ? 10.047 -27.107 49.149 1.00 44.91 88 GLY A C 1
ATOM 731 O O . GLY A 1 88 ? 8.874 -26.876 49.402 1.00 44.91 88 GLY A O 1
ATOM 732 N N . LEU A 1 89 ? 10.568 -28.319 48.924 1.00 41.81 89 LEU A N 1
ATOM 733 C CA . LEU A 1 89 ? 10.186 -29.613 49.516 1.00 41.81 89 LEU A CA 1
ATOM 734 C C . LEU A 1 89 ? 10.700 -30.742 48.601 1.00 41.81 89 LEU A C 1
ATOM 736 O O . LEU A 1 89 ? 9.941 -31.368 47.870 1.00 41.81 89 LEU A O 1
ATOM 740 N N . TYR A 1 90 ? 12.009 -31.005 48.643 1.00 31.20 90 TYR A N 1
ATOM 741 C CA . TYR A 1 90 ? 12.512 -32.342 48.319 1.00 31.20 90 TYR A CA 1
ATOM 742 C C . TYR A 1 90 ? 12.386 -33.188 49.593 1.00 31.20 90 TYR A C 1
ATOM 744 O O . TYR A 1 90 ? 12.949 -32.787 50.616 1.00 31.20 90 TYR A O 1
ATOM 752 N N . PRO A 1 91 ? 11.671 -34.326 49.587 1.00 43.62 91 PRO A N 1
ATOM 753 C CA . PRO A 1 91 ? 11.764 -35.278 50.681 1.00 43.62 91 PRO A CA 1
ATOM 754 C C . PRO A 1 91 ? 13.142 -35.943 50.637 1.00 43.62 91 PRO A C 1
ATOM 756 O O . PRO A 1 91 ? 13.570 -36.437 49.592 1.00 43.62 91 PRO A O 1
ATOM 759 N N . ALA A 1 92 ? 13.828 -35.937 51.778 1.00 46.97 92 ALA A N 1
ATOM 760 C CA . ALA A 1 92 ? 15.015 -36.739 52.015 1.00 46.97 92 ALA A CA 1
ATOM 761 C C . ALA A 1 92 ? 14.683 -38.224 51.799 1.00 46.97 92 ALA A C 1
ATOM 763 O O . ALA A 1 92 ? 13.705 -38.728 52.351 1.00 46.97 92 ALA A O 1
ATOM 764 N N . LEU A 1 93 ? 15.489 -38.907 50.988 1.00 46.62 93 LEU A N 1
ATOM 765 C CA . LEU A 1 93 ? 15.522 -40.362 50.930 1.00 46.62 93 LEU A CA 1
ATOM 766 C C . LEU A 1 93 ? 16.860 -40.808 51.513 1.00 46.62 93 LEU A C 1
ATOM 768 O O . LEU A 1 93 ? 17.919 -40.610 50.917 1.00 46.62 93 LEU A O 1
ATOM 772 N N . ASP A 1 94 ? 16.772 -41.360 52.715 1.00 37.56 94 ASP A N 1
ATOM 773 C CA . ASP A 1 94 ? 17.846 -42.019 53.442 1.00 37.56 94 ASP A CA 1
ATOM 774 C C . ASP A 1 94 ? 18.253 -43.337 52.753 1.00 37.56 94 ASP A C 1
ATOM 776 O O . ASP A 1 94 ? 17.396 -44.039 52.213 1.00 37.56 94 ASP A O 1
ATOM 780 N N . GLY A 1 95 ? 19.531 -43.736 52.862 1.00 37.03 95 GLY A N 1
ATOM 781 C CA . GLY A 1 95 ? 19.887 -45.167 52.863 1.00 37.03 95 GLY A CA 1
ATOM 782 C C . GLY A 1 95 ? 21.198 -45.629 52.197 1.00 37.03 95 GLY A C 1
ATOM 783 O O . GLY A 1 95 ? 21.175 -46.067 51.058 1.00 37.03 95 GLY A O 1
ATOM 784 N N . ALA A 1 96 ? 22.276 -45.662 52.997 1.00 40.62 96 ALA A N 1
ATOM 785 C CA . ALA A 1 96 ? 23.209 -46.790 53.245 1.00 40.62 96 ALA A CA 1
ATOM 786 C C . ALA A 1 96 ? 24.184 -47.391 52.181 1.00 40.62 96 ALA A C 1
ATOM 788 O O . ALA A 1 96 ? 23.784 -47.847 51.117 1.00 40.62 96 ALA A O 1
ATOM 789 N N . GLY A 1 97 ? 25.448 -47.579 52.632 1.00 34.22 97 GLY A N 1
ATOM 790 C CA . GLY A 1 97 ? 26.466 -48.569 52.184 1.00 34.22 97 GLY A CA 1
ATOM 791 C C . GLY A 1 97 ? 27.698 -47.941 51.502 1.00 34.22 97 GLY A C 1
ATOM 792 O O . GLY A 1 97 ? 27.548 -47.393 50.422 1.00 34.22 97 GLY A O 1
ATOM 793 N N . GLY A 1 98 ? 28.902 -47.845 52.098 1.00 40.22 98 GLY A N 1
ATOM 794 C CA . GLY A 1 98 ? 29.856 -48.939 52.403 1.00 40.22 98 GLY A CA 1
ATOM 795 C C . GLY A 1 98 ? 30.439 -49.469 51.082 1.00 40.22 98 GLY A C 1
ATOM 796 O O . GLY A 1 98 ? 29.657 -49.991 50.298 1.00 40.22 98 GLY A O 1
ATOM 797 N N . TYR A 1 99 ? 31.710 -49.304 50.693 1.00 41.69 99 TYR A N 1
ATOM 798 C CA . TYR A 1 99 ? 33.026 -49.448 51.346 1.00 41.69 99 TYR A CA 1
ATOM 799 C C . TYR A 1 99 ? 34.058 -48.616 50.567 1.00 41.69 99 TYR A C 1
ATOM 801 O O . TYR A 1 99 ? 33.847 -48.447 49.343 1.00 41.69 99 TYR A O 1
#

Sequence (99 aa):
MFKDTVVKYFKIRPFNNLVVLDLCRHEVRYGCLREDECFYAHSLVELRVWVIQNKTGITVEEIVRESQKYWVNESSAHKPQEVLGLCGLYPALDGAG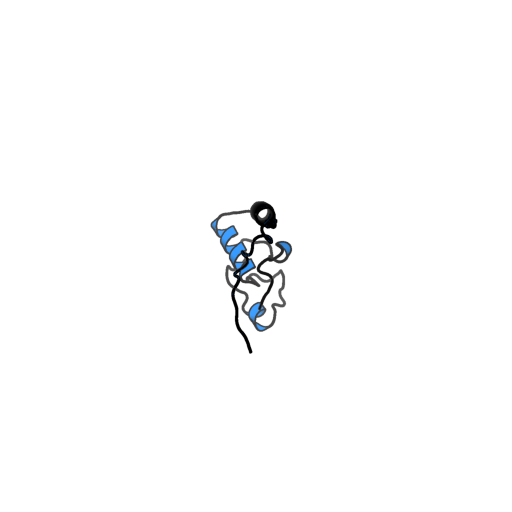GY

Foldseek 3Di:
DPPDPDDDCVVAADADPQADLAADPCLVPPRDPCVNPHSHDNDPVNSVVNVCCVVPVQDPVNVVVVVVVVVVVVVVVPDPDPPPDDPDDDDDDDDDDDD